Protein 6W3D (pdb70)

Structure (mmCIF, N/CA/C/O backbone):
data_6W3D
#
_entry.id   6W3D
#
_cell.length_a   60.076
_cell.length_b   30.498
_cell.length_c   61.099
_cell.angle_alpha   90.000
_cell.angle_beta   97.840
_cell.angle_gamma   90.000
#
_symmetry.space_group_name_H-M   'C 1 2 1'
#
loop_
_entity.id
_entity.type
_entity.pdbx_description
1 polymer Rd1NTF2_05
2 water water
#
loop_
_atom_site.group_PDB
_atom_site.id
_atom_site.type_symbol
_atom_site.label_atom_id
_atom_site.label_alt_id
_atom_site.label_comp_id
_atom_site.label_asym_id
_atom_site.label_entity_id
_atom_site.label_seq_id
_atom_site.pdbx_PDB_ins_code
_atom_site.Cartn_x
_atom_site.Cartn_y
_atom_site.Cartn_z
_atom_site.occupancy
_atom_site.B_iso_or_equiv
_atom_site.auth_seq_id
_atom_site.auth_comp_id
_atom_site.auth_asym_id
_atom_site.auth_atom_id
_atom_site.pdbx_PDB_model_num
ATOM 1 N N . LEU A 1 14 ? 7.350 18.000 -3.575 1.00 38.89 -8 LEU A N 1
ATOM 2 C CA . LEU A 1 14 ? 5.928 17.984 -4.008 1.00 34.03 -8 LEU A CA 1
ATOM 3 C C . LEU A 1 14 ? 5.988 17.983 -5.540 1.00 33.46 -8 LEU A C 1
ATOM 4 O O . LEU A 1 14 ? 5.289 18.746 -6.180 1.00 33.61 -8 LEU A O 1
ATOM 10 N N . TYR A 1 15 ? 6.786 17.048 -6.060 1.00 35.17 -7 TYR A N 1
ATOM 11 C CA . TYR A 1 15 ? 6.960 16.836 -7.507 1.00 35.48 -7 TYR A CA 1
ATOM 12 C C . TYR A 1 15 ? 6.370 15.494 -7.938 1.00 35.89 -7 TYR A C 1
ATOM 13 O O . TYR A 1 15 ? 6.721 14.423 -7.380 1.00 35.99 -7 TYR A O 1
ATOM 19 N N . PHE A 1 16 ? 5.564 15.538 -9.000 1.00 34.61 -6 PHE A N 1
ATOM 20 C CA . PHE A 1 16 ? 4.839 14.385 -9.526 1.00 34.42 -6 PHE A CA 1
ATOM 21 C C . PHE A 1 16 ? 5.171 14.239 -11.003 1.00 32.25 -6 PHE A C 1
ATOM 22 O O . PHE A 1 16 ? 5.201 15.223 -11.690 1.00 27.91 -6 PHE A O 1
ATOM 28 N N . GLN A 1 17 ? 5.382 13.000 -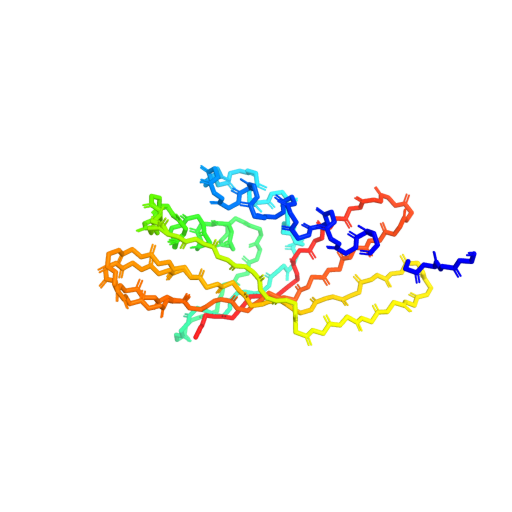11.490 1.00 33.91 -5 GLN A N 1
ATOM 29 C CA . GLN A 1 17 ? 5.719 12.764 -12.876 1.00 38.08 -5 GLN A CA 1
ATOM 30 C C . GLN A 1 17 ? 5.489 11.293 -13.194 1.00 41.40 -5 GLN A C 1
ATOM 31 O O . GLN A 1 17 ? 4.431 10.718 -12.931 1.00 42.77 -5 GLN A O 1
ATOM 37 C C . ASN A 1 25 ? 3.252 15.200 -0.477 1.00 39.89 3 ASN A C 1
ATOM 38 O O . ASN A 1 25 ? 3.042 15.429 0.763 1.00 38.57 3 ASN A O 1
ATOM 39 N N . ASP A 1 26 ? 4.241 14.384 -0.916 1.00 40.59 4 ASP A N 1
ATOM 40 C CA . ASP A 1 26 ? 4.780 13.340 -0.030 1.00 41.63 4 ASP A CA 1
ATOM 41 C C . ASP A 1 26 ? 5.395 13.930 1.249 1.00 42.31 4 ASP A C 1
ATOM 42 O O . ASP A 1 26 ? 5.171 13.432 2.373 1.00 44.16 4 ASP A O 1
ATOM 46 N N . THR A 1 27 ? 6.245 14.949 1.084 1.00 42.32 5 THR A N 1
ATOM 47 C CA . THR A 1 27 ? 6.984 15.512 2.194 1.00 42.65 5 THR A CA 1
ATOM 48 C C . THR A 1 27 ? 6.061 16.215 3.147 1.00 36.89 5 THR A C 1
ATOM 49 O O . THR A 1 27 ? 6.231 16.094 4.362 1.00 35.02 5 THR A O 1
ATOM 60 N N . ALA A 1 28 ? 5.062 16.921 2.641 1.00 33.90 6 ALA A N 1
ATOM 61 C CA . ALA A 1 28 ? 4.126 17.607 3.541 1.00 33.31 6 ALA A CA 1
ATOM 62 C C . ALA A 1 28 ? 3.398 16.614 4.423 1.00 31.78 6 ALA A C 1
ATOM 63 O O . ALA A 1 28 ? 3.193 16.882 5.622 1.00 30.31 6 ALA A O 1
ATOM 70 N N . ARG A 1 29 ? 3.032 15.454 3.853 1.00 32.59 7 ARG A N 1
ATOM 71 C CA . ARG A 1 29 ? 2.265 14.457 4.573 1.00 33.90 7 ARG A CA 1
ATOM 72 C C . ARG A 1 29 ? 3.098 13.841 5.683 1.00 32.60 7 ARG A C 1
ATOM 73 O O . ARG A 1 29 ? 2.617 13.660 6.804 1.00 31.02 7 ARG A O 1
ATOM 80 N N . LYS A 1 30 ? 4.352 13.527 5.371 1.00 32.76 8 LYS A N 1
ATOM 81 C CA . LYS A 1 30 ? 5.263 12.977 6.353 1.00 33.40 8 LYS A CA 1
ATOM 82 C C . LYS A 1 30 ? 5.479 13.966 7.476 1.00 30.31 8 LYS A C 1
ATOM 83 O O . LYS A 1 30 ? 5.504 13.577 8.664 1.00 30.46 8 LYS A O 1
ATOM 87 N N . ILE A 1 31 ? 5.614 15.251 7.131 1.00 29.98 9 ILE A N 1
ATOM 88 C CA . ILE A 1 31 ? 5.805 16.294 8.139 1.00 28.40 9 ILE A CA 1
ATOM 89 C C . ILE A 1 31 ? 4.661 16.291 9.100 1.00 26.76 9 ILE A C 1
ATOM 90 O O . ILE A 1 31 ? 4.870 16.311 10.327 1.00 25.93 9 ILE A O 1
ATOM 106 N N . ILE A 1 32 ? 3.453 16.359 8.558 1.00 24.67 10 ILE A N 1
ATOM 107 C CA . ILE A 1 32 ? 2.272 16.454 9.396 1.00 25.64 10 ILE A CA 1
ATOM 108 C C . ILE A 1 32 ? 2.132 15.233 10.267 1.00 22.41 10 ILE A C 1
ATOM 109 O O . ILE A 1 32 ? 1.909 15.347 11.475 1.00 23.19 10 ILE A O 1
ATOM 125 N N . LYS A 1 33 ? 2.348 14.063 9.701 1.00 22.70 11 LYS A N 1
ATOM 126 C CA . LYS A 1 33 ? 2.223 12.837 10.484 1.00 23.51 11 LYS A CA 1
ATOM 127 C C . LYS A 1 33 ? 3.273 12.750 11.590 1.00 22.74 11 LYS A C 1
ATOM 128 O O . LYS A 1 33 ? 2.988 12.300 12.706 1.00 23.08 11 LYS A O 1
ATOM 135 N N . THR A 1 34 ? 4.483 13.204 11.322 1.00 22.01 12 THR A N 1
ATOM 136 C CA . THR A 1 34 ? 5.495 13.212 12.384 1.00 24.73 12 THR A CA 1
ATOM 137 C C . THR A 1 34 ? 5.082 14.162 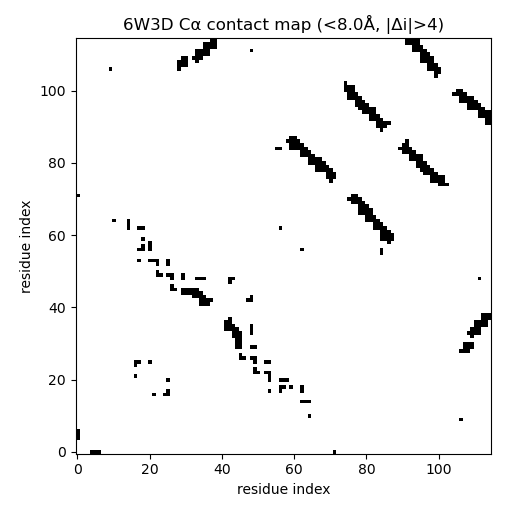13.485 1.00 22.87 12 THR A C 1
ATOM 138 O O . THR A 1 34 ? 5.222 13.857 14.676 1.00 22.13 12 THR A O 1
ATOM 149 N N . LEU A 1 35 ? 4.601 15.335 13.105 1.00 21.43 13 LEU A N 1
ATOM 150 C CA . LEU A 1 35 ? 4.204 16.304 14.110 1.00 22.94 13 LEU A CA 1
ATOM 151 C C . LEU A 1 35 ? 3.047 15.764 14.945 1.00 21.73 13 LEU A C 1
ATOM 152 O O . LEU A 1 35 ? 3.061 15.894 16.170 1.00 22.03 13 LEU A O 1
ATOM 168 N N . LEU A 1 36 ? 2.082 15.101 14.304 1.00 21.30 14 LEU A N 1
ATOM 169 C CA . LEU A 1 36 ? 0.988 14.461 15.046 1.00 23.56 14 LEU A CA 1
ATOM 170 C C . LEU A 1 36 ? 1.526 13.430 16.032 1.00 22.43 14 LEU A C 1
ATOM 171 O O . LEU A 1 36 ? 1.079 13.380 17.178 1.00 24.75 14 LEU A O 1
ATOM 187 N N . ASP A 1 37 ? 2.456 12.557 15.584 1.00 21.85 15 ASP A N 1
ATOM 188 C CA . ASP A 1 37 ? 3.084 11.562 16.478 1.00 22.97 15 ASP A CA 1
ATOM 189 C C . ASP A 1 37 ? 3.727 12.230 17.694 1.00 22.30 15 ASP A C 1
ATOM 190 O O . ASP A 1 37 ? 3.569 11.766 18.839 1.00 21.93 15 ASP A O 1
ATOM 199 N N . ILE A 1 38 ? 4.441 13.325 17.491 1.00 19.61 16 ILE A N 1
ATOM 200 C CA . ILE A 1 38 ? 5.133 13.993 18.598 1.00 21.04 16 ILE A CA 1
ATOM 201 C C . ILE A 1 38 ? 4.116 14.627 19.534 1.00 20.60 16 ILE A C 1
ATOM 202 O O . ILE A 1 38 ? 4.243 14.570 20.759 1.00 21.82 16 ILE A O 1
ATOM 218 N N . MET A 1 39 ? 3.045 15.207 18.985 1.00 21.79 17 MET A N 1
ATOM 219 C CA . MET A 1 39 ? 2.041 15.789 19.868 1.00 24.54 17 MET A CA 1
ATOM 220 C C . MET A 1 39 ? 1.260 14.756 20.643 1.00 24.47 17 MET A C 1
ATOM 221 O O . MET A 1 39 ? 0.928 14.982 21.819 1.00 23.72 17 MET A O 1
ATOM 235 N N . ARG A 1 40 ? 0.979 13.628 20.027 1.00 25.07 18 ARG A N 1
ATOM 236 C CA . ARG A 1 40 ? 0.250 12.556 20.683 1.00 27.53 18 ARG A CA 1
ATOM 237 C C . ARG A 1 40 ? 1.082 11.971 21.816 1.00 26.39 18 ARG A C 1
ATOM 238 O O . ARG A 1 40 ? 0.547 11.681 22.891 1.00 28.17 18 ARG A O 1
ATOM 259 N N . GLU A 1 41 ? 2.390 11.816 21.600 1.00 24.76 19 GLU A N 1
ATOM 260 C CA . GLU A 1 41 ? 3.283 11.369 22.675 1.00 25.93 19 GLU A CA 1
ATOM 261 C C . GLU A 1 41 ? 3.373 12.406 23.777 1.00 25.41 19 GLU A C 1
ATOM 262 O O . GLU A 1 41 ? 3.381 12.045 24.955 1.00 27.66 19 GLU A O 1
ATOM 274 N N . GLY A 1 42 ? 3.402 13.695 23.426 1.00 24.72 20 GLY A N 1
ATOM 275 C CA . GLY A 1 42 ? 3.380 14.760 24.397 1.00 24.76 20 GLY A CA 1
ATOM 276 C C . GLY A 1 42 ? 4.703 15.047 25.080 1.00 25.43 20 GLY A C 1
ATOM 277 O O . GLY A 1 42 ? 4.703 15.715 26.129 1.00 28.01 20 GLY A O 1
ATOM 281 N N A ASP A 1 43 ? 5.824 14.537 24.561 0.35 25.34 21 ASP A N 1
ATOM 282 N N B ASP A 1 43 ? 5.824 14.553 24.554 0.65 24.94 21 ASP A N 1
ATOM 283 C CA A ASP A 1 43 ? 7.124 14.743 25.203 0.35 26.36 21 ASP A CA 1
ATOM 284 C CA B ASP A 1 43 ? 7.112 14.754 25.216 0.65 25.67 21 ASP A CA 1
ATOM 285 C C A ASP A 1 43 ? 7.568 16.177 24.985 0.35 25.11 21 ASP A C 1
ATOM 286 C C B ASP A 1 43 ? 7.578 16.173 24.995 0.65 24.57 21 ASP A C 1
ATOM 287 O O A ASP A 1 43 ? 7.802 16.601 23.847 0.35 24.77 21 ASP A O 1
ATOM 288 O O B ASP A 1 43 ? 7.867 16.573 23.860 0.65 24.19 21 ASP A O 1
ATOM 305 N N . GLU A 1 44 ? 7.710 16.920 26.079 1.00 25.65 22 GLU A N 1
ATOM 306 C CA . GLU A 1 44 ? 8.088 18.319 25.986 1.00 24.77 22 GLU A CA 1
ATOM 307 C C . GLU A 1 44 ? 9.446 18.502 25.295 1.00 25.08 22 GLU A C 1
ATOM 308 O O . GLU A 1 44 ? 9.638 19.435 24.504 1.00 24.74 22 GLU A O 1
ATOM 320 N N . ASP A 1 45 ? 10.406 17.634 25.583 1.00 27.35 23 ASP A N 1
ATOM 321 C CA . ASP A 1 45 ? 11.709 17.795 24.957 1.00 28.25 23 ASP A CA 1
ATOM 322 C C . ASP A 1 45 ? 11.644 17.533 23.449 1.00 25.76 23 ASP A C 1
ATOM 323 O O . ASP A 1 45 ? 12.315 18.214 22.672 1.00 25.98 23 ASP A O 1
ATOM 332 N N . LYS A 1 46 ? 10.875 16.525 23.029 1.00 24.16 24 LYS A N 1
ATOM 333 C CA . LYS A 1 46 ? 10.729 16.293 21.601 1.00 23.24 24 LYS A CA 1
ATOM 334 C C . LYS A 1 46 ? 10.029 17.484 20.925 1.00 22.53 24 LYS A C 1
ATOM 335 O O . LYS A 1 46 ? 10.388 17.915 19.821 1.00 22.99 24 LYS A O 1
ATOM 354 N N . LEU A 1 47 ? 9.048 18.058 21.588 1.00 20.58 25 LEU A N 1
ATOM 355 C CA . LEU A 1 47 ? 8.394 19.262 21.091 1.00 21.07 25 LEU A CA 1
ATOM 356 C C . LEU A 1 47 ? 9.386 20.426 20.969 1.00 20.47 25 LEU A C 1
ATOM 357 O O . LEU A 1 47 ? 9.386 21.165 19.974 1.00 20.81 25 LEU A O 1
ATOM 373 N N . ARG A 1 48 ? 10.209 20.616 21.994 1.00 20.83 26 ARG A N 1
ATOM 374 C CA . ARG A 1 48 ? 11.203 21.658 21.966 1.00 22.15 26 ARG A CA 1
ATOM 375 C C . ARG A 1 48 ? 12.099 21.535 20.708 1.00 21.15 26 ARG A C 1
ATOM 376 O O . ARG A 1 48 ? 12.460 22.536 20.080 1.00 21.38 26 ARG A O 1
ATOM 397 N N . ASP A 1 49 ? 12.479 20.322 20.360 1.00 21.22 27 ASP A N 1
ATOM 398 C CA . ASP A 1 49 ? 13.349 20.127 19.211 1.00 25.12 27 ASP A CA 1
ATOM 399 C C . ASP A 1 49 ? 12.686 20.406 17.874 1.00 24.21 27 ASP A C 1
ATOM 400 O O . ASP A 1 49 ? 13.379 20.452 16.855 1.00 26.33 27 ASP A O 1
ATOM 409 N N . GLN A 1 50 ? 11.369 20.586 17.859 1.00 20.77 28 GLN A N 1
ATOM 410 C CA . GLN A 1 50 ? 10.672 21.046 16.650 1.00 21.54 28 GLN A CA 1
ATOM 411 C C . GLN A 1 50 ? 10.599 22.565 16.527 1.00 20.56 28 GLN A C 1
ATOM 412 O O . GLN A 1 50 ? 10.014 23.069 15.567 1.00 21.27 28 GLN A O 1
ATOM 426 N N . MET A 1 51 ? 11.101 23.299 17.493 1.00 18.71 29 MET A N 1
ATOM 427 C CA . MET A 1 51 ? 10.919 24.732 17.559 1.00 18.48 29 MET A CA 1
ATOM 428 C C . MET A 1 51 ? 12.110 25.468 16.947 1.00 19.16 29 MET A C 1
ATOM 429 O O . MET A 1 51 ? 13.283 25.183 17.2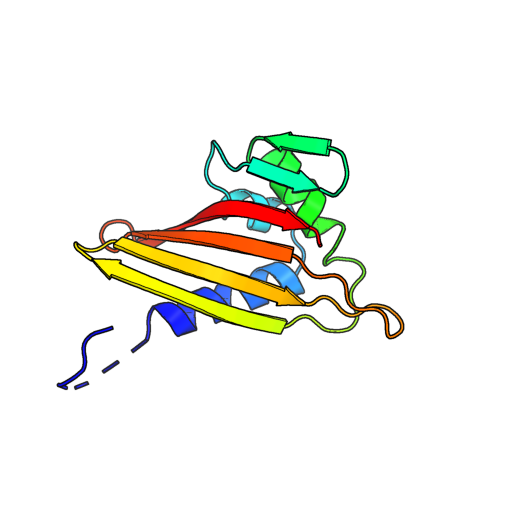31 1.00 20.16 29 MET A O 1
ATOM 443 N N . ASP A 1 52 ? 11.834 26.452 16.139 1.00 19.17 30 ASP A N 1
ATOM 444 C CA . ASP A 1 52 ? 12.920 27.376 15.759 1.00 20.49 30 ASP A CA 1
ATOM 445 C C . ASP A 1 52 ? 13.485 28.048 17.017 1.00 20.53 30 ASP A C 1
ATOM 446 O O . ASP A 1 52 ? 12.719 28.402 17.931 1.00 18.77 30 ASP A O 1
ATOM 455 N N . PRO A 1 53 ? 14.795 28.370 17.036 1.00 20.93 31 PRO A N 1
ATOM 456 C CA . PRO A 1 53 ? 15.337 29.052 18.231 1.00 22.36 31 PRO A CA 1
ATOM 457 C C . PRO A 1 53 ? 14.638 30.374 18.510 1.00 20.66 31 PRO A C 1
ATOM 458 O O . PRO A 1 53 ? 14.623 30.801 19.683 1.00 20.65 31 PRO A O 1
ATOM 469 N N . ASN A 1 54 ? 14.033 31.023 17.500 1.00 21.07 32 ASN A N 1
ATOM 470 C CA . ASN A 1 54 ? 13.362 32.311 17.681 1.00 21.13 32 ASN A CA 1
ATOM 471 C C . ASN A 1 54 ? 11.838 32.177 17.539 1.00 19.82 32 ASN A C 1
ATOM 472 O O . ASN A 1 54 ? 11.142 33.147 17.185 1.00 21.52 32 ASN A O 1
ATOM 483 N N . VAL A 1 55 ? 11.324 30.990 17.816 1.00 18.75 33 VAL A N 1
ATOM 484 C CA . VAL A 1 55 ? 9.862 30.829 17.758 1.00 16.18 33 VAL A CA 1
ATOM 485 C C . VAL A 1 55 ? 9.182 31.881 18.595 1.00 17.92 33 VAL A C 1
ATOM 486 O O . VAL A 1 55 ? 9.630 32.183 19.711 1.00 18.94 33 VAL A O 1
ATOM 499 N N . ARG A 1 56 ? 8.035 32.348 18.100 1.00 18.65 34 ARG A N 1
ATOM 500 C CA . ARG A 1 56 ? 7.146 33.287 18.798 1.00 21.17 34 ARG A CA 1
ATOM 501 C C . ARG A 1 56 ? 5.807 32.603 19.023 1.00 18.78 34 ARG A C 1
ATOM 502 O O . ARG A 1 56 ? 5.231 32.041 18.106 1.00 20.29 34 ARG A O 1
ATOM 523 N N . ALA A 1 57 ? 5.383 32.547 20.270 1.00 18.88 35 ALA A N 1
ATOM 524 C CA . ALA A 1 57 ? 4.097 31.970 20.622 1.00 20.52 35 ALA A CA 1
ATOM 525 C C . ALA A 1 57 ? 3.190 33.008 21.254 1.00 19.56 35 ALA A C 1
ATOM 526 O O . ALA A 1 57 ? 3.497 33.555 22.312 1.00 20.25 35 ALA A O 1
ATOM 533 N N . ASP A 1 58 ? 2.109 33.317 20.552 1.00 20.75 36 ASP A N 1
ATOM 534 C CA . ASP A 1 58 ? 1.080 34.229 21.022 1.00 23.66 36 ASP A CA 1
ATOM 535 C C . ASP A 1 58 ? 0.026 33.367 21.719 1.00 25.69 36 ASP A C 1
ATOM 536 O O . ASP A 1 58 ? -0.683 32.594 21.077 1.00 25.22 36 ASP A O 1
ATOM 545 N N . VAL A 1 59 ? 0.041 33.383 23.052 1.00 27.51 37 VAL A N 1
ATOM 546 C CA . VAL A 1 59 ? -0.866 32.585 23.871 1.00 32.07 37 VAL A CA 1
ATOM 547 C C . VAL A 1 59 ? -1.855 33.545 24.497 1.00 35.58 37 VAL A C 1
ATOM 548 O O . VAL A 1 59 ? -1.578 34.143 25.558 1.00 38.73 37 VAL A O 1
ATOM 561 N N . GLY A 1 60 ? -2.995 33.726 23.867 1.00 39.65 38 GLY A N 1
ATOM 562 C CA . GLY A 1 60 ? -4.019 34.610 24.404 1.00 42.62 38 GLY A CA 1
ATOM 563 C C . GLY A 1 60 ? -3.539 36.033 24.568 1.00 45.36 38 GLY A C 1
ATOM 564 O O . GLY A 1 60 ? -3.204 36.679 23.570 1.00 46.68 38 GLY A O 1
ATOM 568 N N . ASP A 1 61 ? -3.405 36.495 25.819 1.00 46.53 39 ASP A N 1
ATOM 569 C CA . ASP A 1 61 ? -2.993 37.869 26.090 1.00 47.66 39 ASP A CA 1
ATOM 570 C C . ASP A 1 61 ? -1.491 38.050 25.941 1.00 46.40 39 ASP A C 1
ATOM 571 O O . ASP A 1 61 ? -1.038 39.152 25.588 1.00 49.25 39 ASP A O 1
ATOM 575 N N . LYS A 1 62 ? -0.697 37.007 26.219 1.00 40.46 40 LYS A N 1
ATOM 576 C CA . LYS A 1 62 ? 0.738 37.186 26.330 1.00 34.86 40 LYS A CA 1
ATOM 577 C C . LYS A 1 62 ? 1.458 36.541 25.164 1.00 28.36 40 LYS A C 1
ATOM 578 O O . LYS A 1 62 ? 0.930 35.670 24.495 1.00 30.34 40 LYS A O 1
ATOM 585 N N . THR A 1 63 ? 2.684 36.977 24.946 1.00 25.32 41 THR A N 1
ATOM 586 C CA . THR A 1 63 ? 3.554 36.438 23.925 1.00 24.24 41 THR A CA 1
ATOM 587 C C . THR A 1 63 ? 4.818 35.915 24.592 1.00 23.87 41 THR A C 1
ATOM 588 O O . THR A 1 63 ? 5.381 36.581 25.456 1.00 27.33 41 THR A O 1
ATOM 599 N N . VAL A 1 64 ? 5.255 34.727 24.207 1.00 21.68 42 VAL A N 1
ATOM 600 C CA . VAL A 1 64 ? 6.478 34.139 24.748 1.00 23.17 42 VAL A CA 1
ATOM 601 C C . VAL A 1 64 ? 7.363 33.757 23.576 1.00 21.14 42 VAL A C 1
ATOM 602 O O . VAL A 1 64 ? 6.875 33.520 22.474 1.00 21.74 42 VAL A O 1
ATOM 615 N N . HIS A 1 65 ? 8.655 33.611 23.852 1.00 21.72 43 HIS A N 1
ATOM 616 C CA . HIS A 1 65 ? 9.647 33.435 22.818 1.00 19.35 43 HIS A CA 1
ATOM 617 C C . HIS A 1 65 ? 10.548 32.262 23.191 1.00 19.49 43 HIS A C 1
ATOM 618 O O . HIS A 1 65 ? 10.866 32.053 24.388 1.00 20.07 43 HIS A O 1
ATOM 632 N N . GLY A 1 66 ? 11.041 31.592 22.163 1.00 18.07 44 GLY A N 1
ATOM 633 C CA . GLY A 1 66 ? 12.111 30.603 22.314 1.00 18.57 44 GLY A CA 1
ATOM 634 C C . GLY A 1 66 ? 11.560 29.187 22.505 1.00 17.60 44 GLY A C 1
ATOM 635 O O . GLY A 1 66 ? 10.376 28.970 22.843 1.00 17.92 44 GLY A O 1
ATOM 639 N N . ARG A 1 67 ? 12.438 28.203 22.279 1.00 18.23 45 ARG A N 1
ATOM 640 C CA . ARG A 1 67 ? 12.023 26.833 22.189 1.00 17.95 45 ARG A CA 1
ATOM 641 C C . ARG A 1 67 ? 11.410 26.334 23.477 1.00 18.15 45 ARG A C 1
ATOM 642 O O . ARG A 1 67 ? 10.435 25.570 23.453 1.00 19.51 45 ARG A O 1
ATOM 663 N N . GLU A 1 68 ? 11.973 26.727 24.628 1.00 20.64 46 GLU A N 1
ATOM 664 C CA . GLU A 1 68 ? 11.506 26.157 25.869 1.00 20.60 46 GLU A CA 1
ATOM 665 C C . GLU A 1 68 ? 10.125 26.640 26.256 1.00 20.55 46 GLU A C 1
ATOM 666 O O . GLU A 1 68 ? 9.247 25.831 26.574 1.00 21.88 46 GLU A O 1
ATOM 675 N N . HIS A 1 69 ? 9.883 27.926 26.167 1.00 21.27 47 HIS A N 1
ATOM 676 C CA . HIS A 1 69 ? 8.539 28.457 26.423 1.00 21.77 47 HIS A CA 1
ATOM 677 C C . HIS A 1 69 ? 7.506 27.945 25.434 1.00 19.78 47 HIS A C 1
ATOM 678 O O . HIS A 1 69 ? 6.364 27.633 25.832 1.00 20.25 47 HIS A O 1
ATOM 692 N N . ALA A 1 70 ? 7.873 27.867 24.156 1.00 19.25 48 ALA A N 1
ATOM 693 C CA . ALA A 1 70 ? 6.959 27.343 23.147 1.00 19.78 48 ALA A CA 1
ATOM 694 C C . ALA A 1 70 ? 6.604 25.884 23.427 1.00 20.49 48 ALA A C 1
ATOM 695 O O . ALA A 1 70 ? 5.433 25.473 23.333 1.00 21.05 48 ALA A O 1
ATOM 702 N N . ALA A 1 71 ? 7.619 25.061 23.743 1.00 20.69 49 ALA A N 1
ATOM 703 C CA . ALA A 1 71 ? 7.370 23.660 24.034 1.00 21.21 49 ALA A CA 1
ATOM 704 C C . ALA A 1 71 ? 6.537 23.487 25.302 1.00 20.48 49 ALA A C 1
ATOM 705 O O . ALA A 1 71 ? 5.717 22.579 25.378 1.00 22.85 49 ALA A O 1
ATOM 712 N N . LYS A 1 72 ? 6.790 24.290 26.324 1.00 21.90 50 LYS A N 1
ATOM 713 C CA . LYS A 1 72 ? 6.031 24.170 27.555 1.00 23.40 50 LYS A CA 1
ATOM 714 C C . LYS A 1 72 ? 4.554 24.448 27.266 1.00 22.31 50 LYS A C 1
ATOM 715 O O . LYS A 1 72 ? 3.684 23.739 27.766 1.00 25.06 50 LYS A O 1
ATOM 728 N N . PHE A 1 73 ? 4.274 25.494 26.484 1.00 21.87 51 PHE A N 1
ATOM 729 C CA . PHE A 1 73 ? 2.884 25.813 26.124 1.00 21.69 51 PHE A CA 1
ATOM 730 C C . PHE A 1 73 ? 2.235 24.680 25.343 1.00 22.88 51 PHE A C 1
ATOM 731 O O . PHE A 1 73 ? 1.148 24.194 25.706 1.00 25.66 51 PHE A O 1
ATOM 748 N N . LEU A 1 74 ? 2.918 24.182 24.321 1.00 20.84 52 LEU A N 1
ATOM 749 C CA . LEU A 1 74 ? 2.300 23.166 23.459 1.00 21.17 52 LEU A CA 1
ATOM 750 C C . LEU A 1 74 ? 2.153 21.834 24.190 1.00 22.56 52 LEU A C 1
ATOM 751 O O . LEU A 1 74 ? 1.094 21.196 24.098 1.00 24.60 52 LEU A O 1
ATOM 767 N N . ALA A 1 75 ? 3.160 21.431 25.002 1.00 23.45 53 ALA A N 1
ATOM 768 C CA . ALA A 1 75 ? 3.065 20.212 25.776 1.00 26.05 53 ALA A CA 1
ATOM 769 C C . ALA A 1 75 ? 1.885 20.286 26.746 1.00 27.24 53 ALA A C 1
ATOM 770 O O . ALA A 1 75 ? 1.145 19.298 26.919 1.00 29.08 53 ALA A O 1
ATOM 777 N N . HIS A 1 76 ? 1.659 21.437 27.376 1.00 25.89 54 HIS A N 1
ATOM 778 C CA . HIS A 1 76 ? 0.557 21.580 28.328 1.00 25.92 54 HIS A CA 1
ATOM 779 C C . HIS A 1 76 ? -0.752 21.329 27.621 1.00 23.71 54 HIS A C 1
ATOM 780 O O . HIS A 1 76 ? -1.595 20.574 28.103 1.00 26.95 54 HIS A O 1
ATOM 794 N N A ILE A 1 77 ? -0.894 21.891 26.427 0.62 23.40 55 ILE A N 1
ATOM 795 N N B ILE A 1 77 ? -0.962 21.950 26.466 0.38 22.25 55 ILE A N 1
ATOM 796 C CA A ILE A 1 77 ? -2.183 21.886 25.744 0.62 21.05 55 ILE A CA 1
ATOM 797 C CA B ILE A 1 77 ? -2.268 21.832 25.812 0.38 19.46 55 ILE A CA 1
ATOM 798 C C A ILE A 1 77 ? -2.493 20.501 25.196 0.62 19.06 55 ILE A C 1
ATOM 799 C C B ILE A 1 77 ? -2.495 20.399 25.323 0.38 17.51 55 ILE A C 1
ATOM 800 O O A ILE A 1 77 ? -3.629 20.057 25.220 0.62 20.86 55 ILE A O 1
ATOM 801 O O B ILE A 1 77 ? -3.549 19.801 25.550 0.38 17.01 55 ILE A O 1
ATOM 832 N N . VAL A 1 78 ? -1.491 19.783 24.705 1.00 17.11 56 VAL A N 1
ATOM 833 C CA . VAL A 1 78 ? -1.690 18.458 24.139 1.00 17.49 56 VAL A CA 1
ATOM 834 C C . VAL A 1 78 ? -1.738 17.338 25.181 1.00 17.63 56 VAL A C 1
ATOM 835 O O . VAL A 1 78 ? -2.240 16.258 24.884 1.00 20.96 56 VAL A O 1
ATOM 848 N N A LYS A 1 79 ? -1.175 17.568 26.379 0.54 18.97 57 LYS A N 1
ATOM 849 N N B LYS A 1 79 ? -1.254 17.568 26.415 0.46 18.23 57 LYS A N 1
ATOM 850 C CA A LYS A 1 79 ? -1.160 16.552 27.416 0.54 19.22 57 LYS A CA 1
ATOM 851 C CA B LYS A 1 79 ? -1.088 16.492 27.395 0.46 17.54 57 LYS A CA 1
ATOM 852 C C A LYS A 1 79 ? -2.561 16.336 27.968 0.54 21.89 57 LYS A C 1
ATOM 853 C C B LYS A 1 79 ? -2.401 15.764 27.660 0.46 17.55 57 LYS A C 1
ATOM 854 O O A LYS A 1 79 ? -2.819 15.287 28.543 0.54 26.20 57 LYS A O 1
ATOM 855 O O B LYS A 1 79 ? -3.412 16.388 28.003 0.46 19.46 57 LYS A O 1
ATOM 862 N N A ARG A 1 80 ? -3.469 17.307 27.781 0.54 20.23 58 ARG A N 1
ATOM 863 N N B ARG A 1 80 ? -2.362 14.435 27.525 0.46 17.95 58 ARG A N 1
ATOM 864 C CA A ARG A 1 80 ? -4.831 17.277 28.300 0.54 19.71 58 ARG A CA 1
ATOM 865 C CA B ARG A 1 80 ? -3.476 13.573 27.872 0.46 19.07 58 ARG A CA 1
ATOM 866 C C A ARG A 1 80 ? -5.887 16.876 27.281 0.54 15.67 58 ARG A C 1
ATOM 867 C C B ARG A 1 80 ? -4.672 13.846 26.978 0.46 17.87 58 ARG A C 1
ATOM 868 O O A ARG A 1 80 ? -7.086 16.702 27.629 0.54 18.48 58 ARG A O 1
ATOM 869 O O B ARG A 1 80 ? -5.771 13.480 27.322 0.46 18.94 58 ARG A O 1
ATOM 876 N N A ALA A 1 81 ? -5.465 16.607 26.050 0.54 20.56 59 ALA A N 1
ATOM 877 N N B ALA A 1 81 ? -4.478 14.386 25.800 0.46 20.12 59 ALA A N 1
ATOM 878 C CA A ALA A 1 81 ? -6.409 16.353 24.967 0.54 20.25 59 ALA A CA 1
ATOM 879 C CA B ALA A 1 81 ? -5.595 14.742 24.961 0.46 21.19 59 ALA A CA 1
ATOM 880 C C A ALA A 1 81 ? -7.019 14.962 24.989 0.54 22.93 59 ALA A C 1
ATOM 881 C C B ALA A 1 81 ? -6.314 13.496 24.496 0.46 23.07 59 ALA A C 1
ATOM 882 O O A ALA A 1 81 ? -6.416 14.011 25.509 0.54 25.30 59 ALA A O 1
ATOM 883 O O B ALA A 1 81 ? -5.689 12.464 24.275 0.46 22.58 59 ALA A O 1
ATOM 896 N N A ASP A 1 82 ? -8.233 14.864 24.394 0.54 26.43 60 ASP A N 1
ATOM 897 N N B ASP A 1 82 ? -7.640 13.615 24.422 0.46 26.13 60 ASP A N 1
ATOM 898 C CA A ASP A 1 82 ? -8.897 13.603 24.031 0.54 28.60 60 ASP A CA 1
ATOM 899 C CA B ASP A 1 82 ? -8.493 12.628 23.809 0.46 31.23 60 ASP A CA 1
ATOM 900 C C A ASP A 1 82 ? -8.635 13.074 22.586 0.54 30.20 60 ASP A C 1
ATOM 901 C C B ASP A 1 82 ? -8.336 12.695 22.302 0.46 31.07 60 ASP A C 1
ATOM 902 O O A ASP A 1 82 ? -8.753 11.889 22.310 0.54 31.42 60 ASP A O 1
ATOM 903 O O B ASP A 1 82 ? -8.204 11.624 21.704 0.46 32.01 60 ASP A O 1
ATOM 920 N N . HIS A 1 83 ? -8.265 13.917 21.669 1.00 30.80 61 HIS A N 1
ATOM 921 C CA . HIS A 1 83 ? -8.160 13.768 20.216 1.00 27.58 61 HIS A CA 1
ATOM 922 C C . HIS A 1 83 ? -7.305 14.938 19.767 1.00 26.16 61 HIS A C 1
ATOM 923 O O . HIS A 1 83 ? -7.495 16.052 20.257 1.00 26.62 61 HIS A O 1
ATOM 938 N N . ILE A 1 84 ? -6.426 14.692 18.815 1.00 24.52 62 ILE A N 1
ATOM 939 C CA . ILE A 1 84 ? -5.641 15.769 18.198 1.00 22.70 62 ILE A CA 1
ATOM 940 C C . ILE A 1 84 ? -5.662 15.572 16.682 1.00 22.54 62 ILE A C 1
ATOM 941 O O . ILE A 1 84 ? -5.581 14.445 16.219 1.00 23.71 62 ILE A O 1
ATOM 957 N N . SER A 1 85 ? -5.876 16.641 15.956 1.00 22.53 63 SER A N 1
ATOM 958 C CA . SER A 1 85 ? -5.806 16.591 14.497 1.00 21.68 63 SER A CA 1
ATOM 959 C C . SER A 1 85 ? -5.066 17.821 13.994 1.00 21.49 63 SER A C 1
ATOM 960 O O . SER A 1 85 ? -4.926 18.826 14.695 1.00 22.36 63 SER A O 1
ATOM 968 N N . ILE A 1 86 ? -4.558 17.744 12.751 1.00 20.50 64 ILE A N 1
ATOM 969 C CA . IL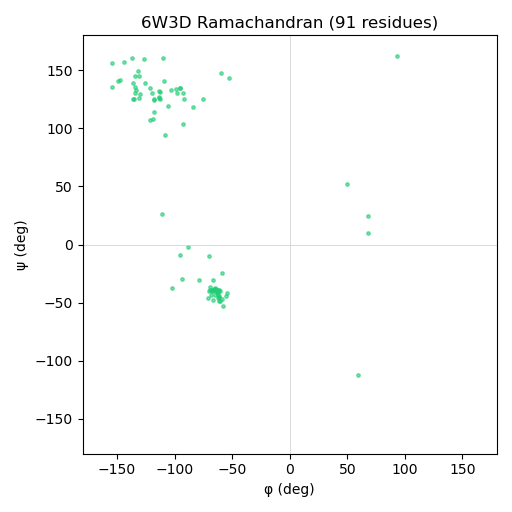E A 1 86 ? -3.863 18.853 12.089 1.00 21.11 64 ILE A CA 1
ATOM 970 C C . ILE A 1 86 ? -4.474 19.021 10.710 1.00 21.66 64 ILE A C 1
ATOM 971 O O . ILE A 1 86 ? -4.652 18.039 9.987 1.00 23.31 64 ILE A O 1
ATOM 987 N N . THR A 1 87 ? -4.838 20.239 10.396 1.00 21.77 65 THR A N 1
ATOM 988 C CA . THR A 1 87 ? -5.335 20.601 9.069 1.00 21.94 65 THR A CA 1
ATOM 989 C C . THR A 1 87 ? -4.342 21.523 8.415 1.00 21.65 65 THR A C 1
ATOM 990 O O . THR A 1 87 ? -3.979 22.542 8.988 1.00 22.19 65 THR A O 1
ATOM 1001 N N . LEU A 1 88 ? -3.911 21.149 7.208 1.00 20.68 66 LEU A N 1
ATOM 1002 C CA . LEU A 1 88 ? -3.027 22.002 6.468 1.00 20.28 66 LEU A CA 1
ATOM 1003 C C . LEU A 1 88 ? -3.833 23.158 5.898 1.00 20.96 66 LEU A C 1
ATOM 1004 O O . LEU A 1 88 ? -4.781 22.917 5.151 1.00 22.81 66 LEU A O 1
ATOM 1020 N N . LYS A 1 89 ? -3.429 24.385 6.172 1.00 19.66 67 LYS A N 1
ATOM 1021 C CA . LYS A 1 89 ? -4.119 25.583 5.705 1.00 19.53 67 LYS A CA 1
ATOM 1022 C C . LYS A 1 89 ? -3.427 26.229 4.511 1.00 19.39 67 LYS A C 1
ATOM 1023 O O . LYS A 1 89 ? -4.109 26.718 3.593 1.00 20.79 67 LYS A O 1
ATOM 1042 N N . SER A 1 90 ? -2.108 26.235 4.484 1.00 19.24 68 SER A N 1
ATOM 1043 C CA . SER A 1 90 ? -1.381 26.776 3.357 1.00 19.61 68 SER A CA 1
ATOM 1044 C C . SER A 1 90 ? -0.016 26.142 3.263 1.00 18.15 68 SER A C 1
ATOM 1045 O O . SER A 1 90 ? 0.553 25.686 4.264 1.00 19.77 68 SER A O 1
ATOM 1053 N N . LEU A 1 91 ? 0.522 26.170 2.047 1.00 19.82 69 LEU A N 1
ATOM 1054 C CA . LEU A 1 91 ? 1.840 25.643 1.799 1.00 20.91 69 LEU A CA 1
ATOM 1055 C C . LEU A 1 91 ? 2.412 26.476 0.670 1.00 20.46 69 LEU A C 1
ATOM 1056 O O . LEU A 1 91 ? 1.710 26.842 -0.288 1.00 21.16 69 LEU A O 1
ATOM 1072 N N . HIS A 1 92 ? 3.696 26.775 0.775 1.00 20.37 70 HIS A N 1
ATOM 1073 C CA . HIS A 1 92 ? 4.438 27.447 -0.280 1.00 22.76 70 HIS A CA 1
ATOM 1074 C C . HIS A 1 92 ? 5.758 26.725 -0.415 1.00 21.91 70 HIS A C 1
ATOM 1075 O O . HIS A 1 92 ? 6.464 26.501 0.572 1.00 22.80 70 HIS A O 1
ATOM 1089 N N . ASN A 1 93 ? 6.049 26.282 -1.635 1.00 21.58 71 ASN A N 1
ATOM 1090 C CA . ASN A 1 93 ? 7.154 25.371 -1.915 1.00 23.77 71 ASN A CA 1
ATOM 1091 C C . ASN A 1 93 ? 8.047 26.081 -2.908 1.00 27.54 71 ASN A C 1
ATOM 1092 O O . ASN A 1 93 ? 7.689 26.247 -4.059 1.00 29.63 71 ASN A O 1
ATOM 1103 N N . HIS A 1 94 ? 9.210 26.547 -2.461 1.00 31.36 72 HIS A N 1
ATOM 1104 C CA . HIS A 1 94 ? 10.022 27.306 -3.391 1.00 38.58 72 HIS A CA 1
ATOM 1105 C C . HIS A 1 94 ? 11.458 27.176 -2.956 1.00 42.97 72 HIS A C 1
ATOM 1106 O O . HIS A 1 94 ? 11.751 27.334 -1.773 1.00 43.39 72 HIS A O 1
ATOM 1110 N N . ASN A 1 95 ? 12.342 26.935 -3.925 1.00 46.13 73 ASN A N 1
ATOM 1111 C CA . ASN A 1 95 ? 13.790 26.923 -3.691 1.00 47.64 73 ASN A CA 1
ATOM 1112 C C . ASN A 1 95 ? 14.152 26.056 -2.490 1.00 48.69 73 ASN A C 1
ATOM 1113 O O . ASN A 1 95 ? 14.854 26.502 -1.561 1.00 51.13 73 ASN A O 1
ATOM 1117 N N . GLY A 1 96 ? 13.666 24.804 -2.498 1.00 47.05 74 GLY A N 1
ATOM 1118 C CA . GLY A 1 96 ? 14.000 23.844 -1.459 1.00 45.48 74 GLY A CA 1
ATOM 1119 C C . GLY A 1 96 ? 13.458 24.138 -0.083 1.00 43.40 74 GLY A C 1
ATOM 1120 O O . GLY A 1 96 ? 13.861 23.464 0.858 1.00 45.63 74 GLY A O 1
ATOM 1124 N N . ARG A 1 97 ? 12.565 25.109 0.057 1.00 38.68 75 ARG A N 1
ATOM 1125 C CA . ARG A 1 97 ? 12.000 25.512 1.342 1.00 34.08 75 ARG A CA 1
ATOM 1126 C C . ARG A 1 97 ? 10.496 25.297 1.236 1.00 31.22 75 ARG A C 1
ATOM 1127 O O . ARG A 1 97 ? 9.893 25.694 0.264 1.00 33.84 75 ARG A O 1
ATOM 1148 N N . LEU A 1 98 ? 9.897 24.637 2.205 1.00 25.59 76 LEU A N 1
ATOM 1149 C CA . LEU A 1 98 ? 8.464 24.386 2.234 1.00 24.85 76 LEU A CA 1
ATOM 1150 C C . LEU A 1 98 ? 7.944 25.078 3.485 1.00 23.80 76 LEU A C 1
ATOM 1151 O O . LEU A 1 98 ? 8.277 24.682 4.614 1.00 26.09 76 LEU A O 1
ATOM 1167 N N . ARG A 1 99 ? 7.240 26.155 3.302 1.00 21.40 77 ARG A N 1
ATOM 1168 C CA . ARG A 1 99 ? 6.590 26.868 4.388 1.00 20.99 77 ARG A CA 1
ATOM 1169 C C . ARG A 1 99 ? 5.122 26.413 4.500 1.00 21.05 77 ARG A C 1
ATOM 1170 O O . ARG A 1 99 ? 4.406 26.335 3.482 1.00 23.39 77 ARG A O 1
ATOM 1191 N N . MET A 1 100 ? 4.679 26.157 5.711 1.00 19.91 78 MET A N 1
ATOM 1192 C CA . MET A 1 100 ? 3.357 25.585 5.943 1.00 19.62 78 MET A CA 1
ATOM 1193 C C . MET A 1 100 ? 2.679 26.286 7.078 1.00 20.01 78 MET A C 1
ATOM 1194 O O . MET A 1 100 ? 3.325 26.568 8.096 1.00 21.50 78 MET A O 1
ATOM 1208 N N . GLN A 1 101 ? 1.392 26.536 6.923 1.00 18.64 79 GLN A N 1
ATOM 1209 C CA . GLN A 1 101 ? 0.536 26.979 8.027 1.00 18.88 79 GLN A CA 1
ATOM 1210 C C . GLN A 1 101 ? -0.446 25.846 8.303 1.00 19.13 79 GLN A C 1
ATOM 1211 O O . GLN A 1 101 ? -1.093 25.345 7.395 1.00 20.43 79 GLN A O 1
ATOM 1225 N N . ALA A 1 102 ? -0.513 25.374 9.547 1.00 20.91 80 ALA A N 1
ATOM 1226 C CA . ALA A 1 102 ? -1.383 24.259 9.883 1.00 21.21 80 ALA A CA 1
ATOM 1227 C C . ALA A 1 102 ? -2.140 24.575 11.173 1.00 21.85 80 ALA A C 1
ATOM 1228 O O . ALA A 1 102 ? -1.656 25.301 12.023 1.00 25.05 80 ALA A O 1
ATOM 1235 N N . GLU A 1 103 ? -3.361 24.112 11.236 1.00 22.01 81 GLU A N 1
ATOM 1236 C CA . GLU A 1 103 ? -4.190 24.326 12.402 1.00 22.08 81 GLU A CA 1
ATOM 1237 C C . GLU A 1 103 ? -4.262 23.023 13.157 1.00 19.48 81 GLU A C 1
ATOM 1238 O O . GLU A 1 103 ? -4.730 22.014 12.637 1.00 20.11 81 GLU A O 1
ATOM 1250 N N . VAL A 1 104 ? -3.792 23.044 14.404 1.00 18.44 82 VAL A N 1
ATOM 1251 C CA . VAL A 1 104 ? -3.944 21.913 15.296 1.00 18.78 82 VAL A CA 1
ATOM 1252 C C . VAL A 1 104 ? -5.215 22.112 16.087 1.00 19.56 82 VAL A C 1
ATOM 1253 O O . VAL A 1 104 ? -5.426 23.187 16.674 1.00 20.86 82 VAL A O 1
ATOM 1266 N N . ARG A 1 105 ? -6.058 21.071 16.132 1.00 20.16 83 ARG A N 1
ATOM 1267 C CA . ARG A 1 105 ? -7.266 21.110 16.929 1.00 23.49 83 ARG A CA 1
ATOM 1268 C C . ARG A 1 105 ? -7.131 20.057 18.014 1.00 23.01 83 ARG A C 1
ATOM 1269 O O . ARG A 1 105 ? -6.852 18.901 17.702 1.00 23.97 83 ARG A O 1
ATOM 1282 N N A ILE A 1 106 ? -7.335 20.505 19.255 0.54 24.57 84 ILE A N 1
ATOM 1283 N N B ILE A 1 106 ? -7.300 20.425 19.292 0.46 22.64 84 ILE A N 1
ATOM 1284 C CA A ILE A 1 106 ? -7.189 19.718 20.458 0.54 26.08 84 ILE A CA 1
ATOM 1285 C CA B ILE A 1 106 ? -7.068 19.494 20.401 0.46 22.79 84 ILE A CA 1
ATOM 1286 C C A ILE A 1 106 ? -8.547 19.780 21.179 0.54 27.77 84 ILE A C 1
ATOM 1287 C C B ILE A 1 106 ? -8.353 19.260 21.211 0.46 23.72 84 ILE A C 1
ATOM 1288 O O A ILE A 1 106 ? -8.909 20.817 21.773 0.54 29.27 84 ILE A O 1
ATOM 1289 O O B ILE A 1 106 ? -9.002 20.242 21.582 0.46 26.98 84 ILE A O 1
ATOM 1320 N N A VAL A 1 107 ? -9.327 18.706 21.069 0.54 27.01 85 VAL A N 1
ATOM 1321 N N B VAL A 1 107 ? -8.706 17.978 21.485 0.46 23.21 85 VAL A N 1
ATOM 1322 C CA A VAL A 1 107 ? -10.630 18.638 21.699 0.54 24.57 85 VAL A CA 1
ATOM 1323 C CA B VAL A 1 107 ? -9.993 17.668 22.145 0.46 23.80 85 VAL A CA 1
ATOM 1324 C C A VAL A 1 107 ? -10.419 18.092 23.113 0.54 20.85 85 VAL A C 1
ATOM 1325 C C B VAL A 1 107 ? -9.756 16.879 23.429 0.46 22.61 85 VAL A C 1
ATOM 1326 O O A VAL A 1 107 ? -9.722 17.083 23.305 0.54 18.57 85 VAL A O 1
ATOM 1327 O O B VAL A 1 107 ? -9.069 15.857 23.404 0.46 20.69 85 VAL A O 1
ATOM 1351 N N A HIS A 1 108 ? -11.068 18.725 24.091 0.54 20.79 86 HIS A N 1
ATOM 1352 N N B HIS A 1 108 ? -10.405 17.313 24.528 0.46 23.71 86 HIS A N 1
ATOM 1353 C CA A HIS A 1 108 ? -11.031 18.282 25.489 0.54 22.49 86 HIS A CA 1
ATOM 1354 C CA B HIS A 1 108 ? -10.455 16.630 25.835 0.46 22.92 86 HIS A CA 1
ATOM 1355 C C A HIS A 1 108 ? -12.450 18.421 26.013 0.54 23.55 86 HIS A C 1
ATOM 1356 C C B HIS A 1 108 ? -11.922 16.607 26.259 0.46 24.27 86 HIS A C 1
ATOM 1357 O O A HIS A 1 108 ? -12.958 19.541 26.061 0.54 25.48 86 HIS A O 1
ATOM 1358 O O B HIS A 1 108 ? -12.492 17.661 26.521 0.46 25.76 86 HIS A O 1
ATOM 1365 N N A ASN A 1 109 ? -13.076 17.304 26.418 0.54 22.54 87 ASN A N 1
ATOM 1366 N N B ASN A 1 109 ? -12.582 15.457 26.145 0.46 26.24 87 ASN A N 1
ATOM 1367 C CA A ASN A 1 109 ? -14.443 17.348 27.016 0.54 25.41 87 ASN A CA 1
ATOM 1368 C CA B ASN A 1 109 ? -13.972 15.291 26.617 0.46 28.97 87 ASN A CA 1
ATOM 1369 C C A ASN A 1 109 ? -15.453 18.083 26.111 0.54 28.61 87 ASN A C 1
ATOM 1370 C C B ASN A 1 109 ? -14.971 16.386 26.153 0.46 30.75 87 ASN A C 1
ATOM 1371 O O A ASN A 1 109 ? -16.231 18.924 26.551 0.54 29.81 87 ASN A O 1
ATOM 1372 O O B ASN A 1 109 ? -15.707 16.943 26.949 0.46 33.40 87 ASN A O 1
ATOM 1379 N N A GLY A 1 110 ? -15.356 17.830 24.796 0.54 30.74 88 GLY A N 1
ATOM 1380 N N B GLY A 1 110 ? -15.004 16.703 24.872 0.46 31.65 88 GLY A N 1
ATOM 1381 C CA A GLY A 1 110 ? -16.182 18.463 23.776 0.54 32.43 88 GLY A CA 1
ATOM 1382 C CA B GLY A 1 110 ? -15.968 17.696 24.403 0.46 33.91 88 GLY A CA 1
ATOM 1383 C C A GLY A 1 110 ? -15.742 19.832 23.328 0.54 35.09 88 GLY A C 1
ATOM 1384 C C B GLY A 1 110 ? -15.517 19.137 24.448 0.46 35.28 88 GLY A C 1
ATOM 1385 O O A GLY A 1 110 ? -16.332 20.385 22.402 0.54 35.16 88 GLY A O 1
ATOM 1386 O O B GLY A 1 110 ? -16.273 20.028 24.020 0.46 36.03 88 GLY A O 1
ATOM 1393 N N A ARG A 1 111 ? -14.740 20.407 23.964 0.54 35.47 89 ARG A N 1
ATOM 1394 N N B ARG A 1 111 ? -14.317 19.401 24.974 0.46 34.92 89 ARG A N 1
ATOM 1395 C CA A ARG A 1 111 ? -14.353 21.791 23.720 0.54 40.29 89 ARG A CA 1
ATOM 1396 C CA B ARG A 1 111 ? -13.662 20.698 24.871 0.46 38.68 89 ARG A CA 1
ATOM 1397 C C A ARG A 1 111 ? -13.110 21.762 22.841 0.54 36.37 89 ARG A C 1
ATOM 1398 C C B ARG A 1 111 ? -12.635 20.635 23.758 0.46 33.85 89 ARG A C 1
ATOM 1399 O O A ARG A 1 111 ? -12.206 20.982 23.100 0.54 33.40 89 ARG A O 1
ATOM 1400 O O B ARG A 1 111 ? -11.901 19.652 23.645 0.46 32.30 89 ARG A O 1
ATOM 1441 N N A THR A 1 112 ? -13.062 22.597 21.807 0.54 36.68 90 THR A N 1
ATOM 1442 N N B THR A 1 112 ? -12.594 21.695 22.962 0.46 31.28 90 THR A N 1
ATOM 1443 C CA A THR A 1 112 ? -11.931 22.560 20.892 0.54 36.20 90 THR A CA 1
ATOM 1444 C CA B THR A 1 112 ? -11.658 21.870 21.857 0.46 31.56 90 THR A CA 1
ATOM 1445 C C A THR A 1 112 ? -11.035 23.747 21.183 0.54 33.39 90 THR A C 1
ATOM 1446 C C B THR A 1 112 ? -10.895 23.182 21.994 0.46 29.58 90 THR A C 1
ATOM 1447 O O A THR A 1 112 ? -11.497 24.879 21.135 0.54 32.17 90 THR A O 1
ATOM 1448 O O B THR A 1 112 ? -11.437 24.201 22.406 0.46 30.16 90 THR A O 1
ATOM 1469 N N A GLU A 1 113 ? -9.765 23.476 21.500 0.54 31.88 91 GLU A N 1
ATOM 1470 N N B GLU A 1 113 ? -9.615 23.152 21.562 0.46 29.29 91 GLU A N 1
ATOM 1471 C CA A GLU A 1 113 ? -8.719 24.477 21.509 0.54 31.95 91 GLU A CA 1
ATOM 1472 C CA B GLU A 1 113 ? -8.691 24.279 21.500 0.46 29.87 91 GLU A CA 1
ATOM 1473 C C A GLU A 1 113 ? -7.969 24.376 20.198 0.54 30.63 91 GLU A C 1
ATOM 1474 C C B GLU A 1 113 ? -8.050 24.328 20.113 0.46 29.79 91 GLU A C 1
ATOM 1475 O O A GLU A 1 113 ? -7.642 23.288 19.738 0.54 31.08 91 GLU A O 1
ATOM 1476 O O B GLU A 1 113 ? -7.892 23.296 19.471 0.46 30.96 91 GLU A O 1
ATOM 1499 N N . ARG A 1 114 ? -7.686 25.514 19.639 1.00 29.58 92 ARG A N 1
ATOM 1500 C CA . ARG A 1 114 ? -7.041 25.623 18.335 1.00 27.90 92 ARG A CA 1
ATOM 1501 C C . ARG A 1 114 ? -5.678 26.273 18.519 1.00 24.83 92 ARG A C 1
ATOM 1502 O O . ARG A 1 114 ? -5.559 27.299 19.181 1.00 25.60 92 ARG A O 1
ATOM 1509 N N . VAL A 1 115 ? -4.651 25.716 17.870 1.00 22.30 93 VAL A N 1
ATOM 1510 C CA . VAL A 1 115 ? -3.349 26.366 17.806 1.00 19.34 93 VAL A CA 1
ATOM 1511 C C . VAL A 1 115 ? -2.933 26.355 16.353 1.00 19.73 93 VAL A C 1
ATOM 1512 O O . VAL A 1 115 ? -2.845 25.274 15.743 1.00 20.70 93 VAL A O 1
ATOM 1525 N N . THR A 1 116 ? -2.606 27.542 15.829 1.00 20.89 94 THR A N 1
ATOM 1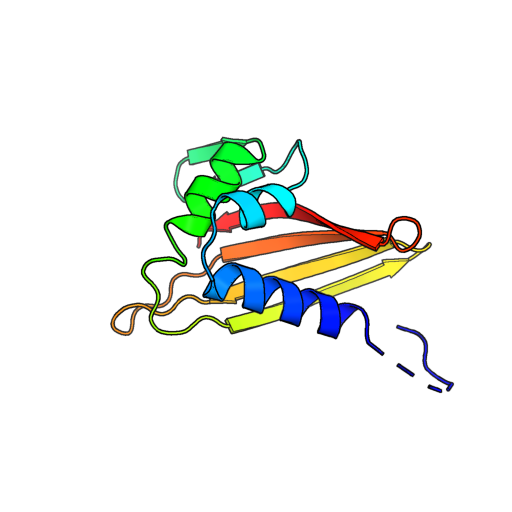526 C CA . THR A 1 116 ? -2.145 27.656 14.453 1.00 21.55 94 THR A CA 1
ATOM 1527 C C . THR A 1 116 ? -0.621 27.709 14.479 1.00 21.59 94 THR A C 1
ATOM 1528 O O . THR A 1 116 ? -0.041 28.444 15.270 1.00 24.07 94 THR A O 1
ATOM 1539 N N . LEU A 1 117 ? 0.011 26.889 13.658 1.00 19.59 95 LEU A N 1
ATOM 1540 C CA . LEU A 1 117 ? 1.441 26.785 13.532 1.00 19.46 95 LEU A CA 1
ATOM 1541 C C . LEU A 1 117 ? 1.892 27.363 12.174 1.00 20.19 95 LEU A C 1
ATOM 1542 O O . LEU A 1 117 ? 1.268 27.086 11.139 1.00 23.67 95 LEU A O 1
ATOM 1558 N N . GLU A 1 118 ? 3.005 28.073 12.163 1.00 18.71 96 GLU A N 1
ATOM 1559 C CA . GLU A 1 118 ? 3.691 28.463 10.951 1.00 19.51 96 GLU A CA 1
ATOM 1560 C C . GLU A 1 118 ? 5.058 27.795 11.042 1.00 18.56 96 GLU A C 1
ATOM 1561 O O . GLU A 1 118 ? 5.780 27.973 12.031 1.00 18.79 96 GLU A O 1
ATOM 1573 N N . MET A 1 119 ? 5.416 27.031 10.024 1.00 17.21 97 MET A N 1
ATOM 1574 C CA . MET A 1 119 ? 6.580 26.175 10.123 1.00 18.92 97 MET A CA 1
ATOM 1575 C C . MET A 1 119 ? 7.282 26.123 8.770 1.00 18.18 97 MET A C 1
ATOM 1576 O O . MET A 1 119 ? 6.699 26.430 7.708 1.00 19.38 97 MET A O 1
ATOM 1590 N N . VAL A 1 120 ? 8.588 25.784 8.820 1.00 19.60 98 VAL A N 1
ATOM 1591 C CA . VAL A 1 120 ? 9.393 25.726 7.607 1.00 19.76 98 VAL A CA 1
ATOM 1592 C C . VAL A 1 120 ? 10.186 24.441 7.627 1.00 20.26 98 VAL A C 1
ATOM 1593 O O . VAL A 1 120 ? 10.753 24.055 8.664 1.00 22.12 98 VAL A O 1
ATOM 1606 N N . PHE A 1 121 ? 10.177 23.735 6.498 1.00 21.43 99 PHE A N 1
ATOM 1607 C CA . PHE A 1 121 ? 10.991 22.545 6.289 1.00 24.12 99 PHE A CA 1
ATOM 1608 C C . PHE A 1 121 ? 11.998 22.879 5.207 1.00 27.04 99 PHE A C 1
ATOM 1609 O O . PHE A 1 121 ? 11.656 23.503 4.209 1.00 26.85 99 PHE A O 1
ATOM 1626 N N . ARG A 1 122 ? 13.254 22.554 5.441 1.00 31.46 100 ARG A N 1
ATOM 1627 C CA . ARG A 1 122 ? 14.301 22.828 4.466 1.00 37.09 100 ARG A CA 1
ATOM 1628 C C . ARG A 1 122 ? 14.829 21.507 3.960 1.00 42.07 100 ARG A C 1
ATOM 1629 O O . ARG A 1 122 ? 15.202 20.640 4.744 1.00 42.90 100 ARG A O 1
ATOM 1650 N N . ASP A 1 123 ? 14.837 21.361 2.630 1.00 45.36 101 ASP A N 1
ATOM 1651 C CA . ASP A 1 123 ? 15.173 20.078 2.029 1.00 49.12 101 ASP A CA 1
ATOM 1652 C C . ASP A 1 123 ? 16.628 19.711 2.271 1.00 51.92 101 ASP A C 1
ATOM 1653 O O . ASP A 1 123 ? 16.963 18.517 2.361 1.00 53.31 101 ASP A O 1
ATOM 1657 N N . HIS A 1 124 ? 17.514 20.699 2.370 1.00 53.04 102 HIS A N 1
ATOM 1658 C CA . HIS A 1 124 ? 18.932 20.360 2.406 1.00 55.40 102 HIS A CA 1
ATOM 1659 C C . HIS A 1 124 ? 19.282 19.603 3.683 1.00 55.90 102 HIS A C 1
ATOM 1660 O O . HIS A 1 124 ? 19.946 18.557 3.635 1.00 57.71 102 HIS A O 1
ATOM 1674 N N . ASN A 1 125 ? 18.840 20.105 4.832 1.00 54.20 103 ASN A N 1
ATOM 1675 C CA . ASN A 1 125 ? 19.112 19.453 6.106 1.00 52.05 103 ASN A CA 1
ATOM 1676 C C . ASN A 1 125 ? 17.986 18.537 6.583 1.00 50.88 103 ASN A C 1
ATOM 1677 O O . ASN A 1 125 ? 18.178 17.787 7.551 1.00 51.52 103 ASN A O 1
ATOM 1688 N N . GLY A 1 126 ? 16.830 18.565 5.927 1.00 48.61 104 GLY A N 1
ATOM 1689 C CA . GLY A 1 126 ? 15.705 17.755 6.335 1.00 45.79 104 GLY A CA 1
AT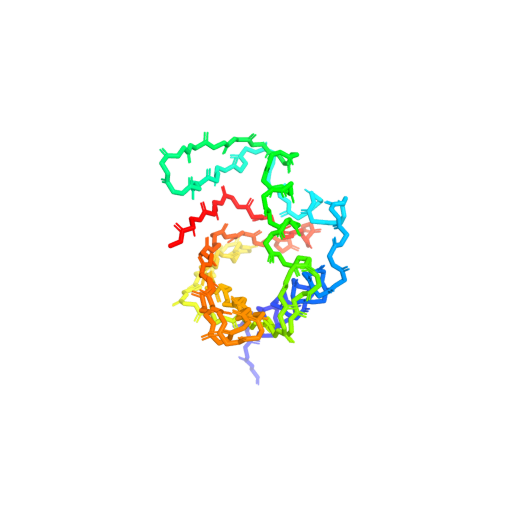OM 1690 C C . GLY A 1 126 ? 15.077 18.152 7.656 1.00 43.19 104 GLY A C 1
ATOM 1691 O O . GLY A 1 126 ? 14.403 17.322 8.271 1.00 44.33 104 GLY A O 1
ATOM 1695 N N . LYS A 1 127 ? 15.216 19.417 8.080 1.00 38.43 105 LYS A N 1
ATOM 1696 C CA . LYS A 1 127 ? 14.745 19.846 9.390 1.00 36.03 105 LYS A CA 1
ATOM 1697 C C . LYS A 1 127 ? 13.431 20.632 9.271 1.00 31.70 105 LYS A C 1
ATOM 1698 O O . LYS A 1 127 ? 13.297 21.553 8.436 1.00 30.15 105 LYS A O 1
ATOM 1705 N N . LEU A 1 128 ? 12.464 20.279 10.129 1.00 29.39 106 LEU A N 1
ATOM 1706 C CA . LEU A 1 128 ? 11.236 21.042 10.287 1.00 27.06 106 LEU A CA 1
ATOM 1707 C C . LEU A 1 128 ? 11.410 21.926 11.522 1.00 25.09 106 LEU A C 1
ATOM 1708 O O . LEU A 1 128 ? 11.817 21.439 12.595 1.00 27.00 106 LEU A O 1
ATOM 1724 N N . LEU A 1 129 ? 11.045 23.192 11.401 1.00 23.31 107 LEU A N 1
ATOM 1725 C CA . LEU A 1 129 ? 11.057 24.130 12.524 1.00 21.63 107 LEU A CA 1
ATOM 1726 C C . LEU A 1 129 ? 9.778 24.940 12.577 1.00 19.76 107 LEU A C 1
ATOM 1727 O O . LEU A 1 129 ? 9.388 25.538 11.581 1.00 20.25 107 LEU A O 1
ATOM 1743 N N . ILE A 1 130 ? 9.166 24.993 13.735 1.00 18.95 108 ILE A N 1
ATOM 1744 C CA . ILE A 1 130 ? 8.001 25.820 13.979 1.00 18.09 108 ILE A CA 1
ATOM 1745 C C . ILE A 1 130 ? 8.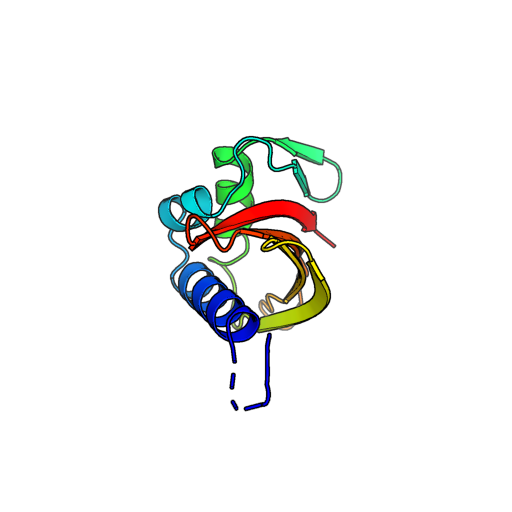475 27.221 14.327 1.00 16.84 108 ILE A C 1
ATOM 1746 O O . ILE A 1 130 ? 9.238 27.406 15.285 1.00 18.57 108 ILE A O 1
ATOM 1762 N N . GLU A 1 131 ? 8.119 28.221 13.520 1.00 18.12 109 GLU A N 1
ATOM 1763 C CA . GLU A 1 131 ? 8.521 29.616 13.726 1.00 19.05 109 GLU A CA 1
ATOM 1764 C C . GLU A 1 131 ? 7.513 30.445 14.506 1.00 18.24 109 GLU A C 1
ATOM 1765 O O . GLU A 1 131 ? 7.883 31.413 15.193 1.00 18.67 109 GLU A O 1
ATOM 1777 N N . ARG A 1 132 ? 6.241 30.099 14.378 1.00 18.09 110 ARG A N 1
ATOM 1778 C CA . ARG A 1 132 ? 5.187 30.875 15.054 1.00 18.19 110 ARG A CA 1
ATOM 1779 C C . ARG A 1 132 ? 4.035 29.989 15.459 1.00 17.02 110 ARG A C 1
ATOM 1780 O O . ARG A 1 132 ? 3.676 29.056 14.738 1.00 17.13 110 ARG A O 1
ATOM 1801 N N . MET A 1 133 ? 3.480 30.287 16.665 1.00 18.26 111 MET A N 1
ATOM 1802 C CA . MET A 1 133 ? 2.260 29.641 17.116 1.00 18.68 111 MET A CA 1
ATOM 1803 C C . MET A 1 133 ? 1.294 30.711 17.599 1.00 19.83 111 MET A C 1
ATOM 1804 O O . MET A 1 133 ? 1.693 31.683 18.219 1.00 20.52 111 MET A O 1
ATOM 1818 N N . LYS A 1 134 ? -0.002 30.479 17.369 1.00 19.22 112 LYS A N 1
ATOM 1819 C CA . LYS A 1 134 ? -1.025 31.390 17.831 1.00 22.63 112 LYS A CA 1
ATOM 1820 C C . LYS A 1 134 ? -2.157 30.573 18.447 1.00 22.00 112 LYS A C 1
ATOM 1821 O O . LYS A 1 134 ? -2.691 29.642 17.835 1.00 22.56 112 LYS A O 1
ATOM 1831 N N . TYR A 1 135 ? -2.492 30.898 19.681 1.00 22.40 113 TYR A N 1
ATOM 1832 C CA . TYR A 1 135 ? -3.563 30.197 20.348 1.00 26.56 113 TYR A CA 1
ATOM 1833 C C . TYR A 1 135 ? -4.819 30.959 20.085 1.00 33.13 113 TYR A C 1
ATOM 1834 O O . TYR A 1 135 ? -4.891 32.101 20.356 1.00 34.54 113 TYR A O 1
ATOM 1852 N N . GLY A 1 136 ? -5.825 30.280 19.557 1.00 35.68 114 GLY A N 1
ATOM 1853 C CA . GLY A 1 136 ? -7.165 30.880 19.386 1.00 37.76 114 GLY A CA 1
#

Nearest PDB structures (foldseek):
  6w3d-assembly1_A  TM=1.009E+00  e=7.486E-23  synthetic construct
  6w3f-assembly2_B  TM=8.085E-01  e=4.187E-17  synthetic construct
  6w3g-assembly1_A  TM=7.272E-01  e=2.640E-10  synthetic construct
  6w3g-assembly2_B  TM=7.157E-01  e=1.028E-09  synthetic construct
  2bng-assembly1_B  TM=5.844E-01  e=3.178E-05  Mycobacterium tuberculosis H37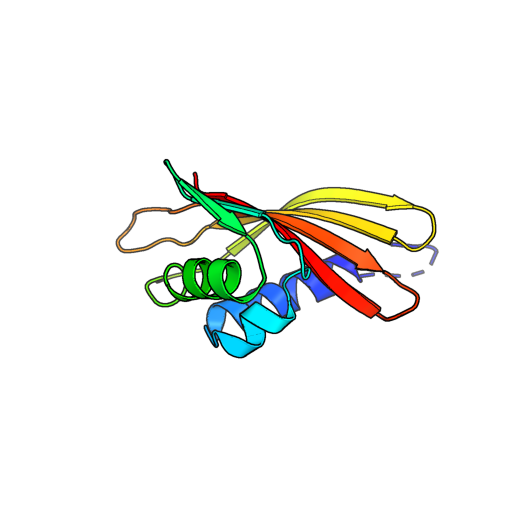Rv

Solvent-accessible surface area: 6545 Å² total

Secondary structure (P-SEA, 3-state):
cccccaaaaaaaaaaaaaaaccaaaaaaacccbbbbbccccccccaaaaaaaaaaaaaaccbbbbbbccccccccbbbbbbbbbbbcccbbbbbbbbbccccccbbbbbcccccc

Foldseek 3Di:
DDPCDLVVVVQVVVVVCLLVLDLVVQLQQADQFAWEAEPPDIDGGSNVVSVVSSVQSPPFPDKDKAWDDWDQPDQKIWTWIWIWTHDPHDIDIKIWIWMAGRVVRGIHTRYIYDD

Sequence (115 aa):
LYFQDTARKIIKTLLDIMREGDDEDKLRDQMDPNVRADVGDKTVHGREHAAKFLAHIIVKKRRAADDHISITLKSLHNHNGRLRMQAEVRIIVVHHNNGGRRTTEERVTLEMVFRDHNGKLLIERMKYG

Radius of gyration: 13.75 Å; Cα contacts (8 Å, |Δi|>4): 258; chains: 1; bounding box: 35×26×41 Å

B-factor: mean 32.36, std 11.47, range [15.67, 100.4]